Protein AF-A0A2A8XW33-F1 (afdb_monomer_lite)

Organism: Bacillus cereus (NCBI:txid1396)

Structure (mmCIF, N/CA/C/O backbone):
data_AF-A0A2A8XW33-F1
#
_entry.id   AF-A0A2A8XW33-F1
#
loop_
_atom_site.group_PDB
_atom_site.id
_atom_site.type_symbol
_atom_site.label_atom_id
_atom_site.label_alt_id
_atom_site.label_comp_id
_atom_site.label_asym_id
_atom_site.label_entity_id
_atom_site.label_seq_id
_atom_site.pdbx_PDB_ins_code
_atom_site.Cartn_x
_atom_site.Cartn_y
_atom_site.Cartn_z
_atom_site.occupancy
_atom_site.B_iso_or_equiv
_atom_site.auth_seq_id
_atom_site.auth_comp_id
_atom_site.auth_asym_id
_atom_site.auth_atom_id
_atom_site.pdbx_PDB_model_num
ATOM 1 N N . PRO A 1 1 ? 16.514 14.468 -27.179 1.00 63.72 1 PRO A N 1
ATOM 2 C CA . PRO A 1 1 ? 17.880 14.020 -26.819 1.00 63.72 1 PRO A CA 1
ATOM 3 C C . PRO A 1 1 ? 18.012 12.519 -27.079 1.00 63.72 1 PRO A C 1
ATOM 5 O O . PRO A 1 1 ? 17.263 11.754 -26.481 1.00 63.72 1 PRO A O 1
ATOM 8 N N . GLU A 1 2 ? 18.890 12.117 -28.000 1.00 69.06 2 GLU A N 1
ATOM 9 C CA . GLU A 1 2 ? 19.229 10.701 -28.186 1.00 69.06 2 GLU A CA 1
ATOM 10 C C . GLU A 1 2 ? 20.081 10.206 -27.015 1.00 69.06 2 GLU A C 1
ATOM 12 O O . GLU A 1 2 ? 20.961 10.915 -26.521 1.00 69.06 2 GLU A O 1
ATOM 17 N N . ILE A 1 3 ? 19.789 8.993 -26.554 1.00 73.38 3 ILE A N 1
ATOM 18 C CA . ILE A 1 3 ? 20.558 8.290 -25.533 1.00 73.38 3 ILE A CA 1
ATOM 19 C C . ILE A 1 3 ? 21.479 7.317 -26.270 1.00 73.38 3 ILE A C 1
ATOM 21 O O . ILE A 1 3 ? 21.011 6.333 -26.826 1.00 73.38 3 ILE A O 1
ATOM 25 N N . THR A 1 4 ? 22.780 7.605 -26.296 1.00 80.06 4 THR A N 1
ATOM 26 C CA . THR A 1 4 ? 23.784 6.803 -27.026 1.00 80.06 4 THR A CA 1
ATOM 27 C C . THR A 1 4 ? 24.774 6.090 -26.101 1.00 80.06 4 THR A C 1
ATOM 29 O O . THR A 1 4 ? 25.723 5.466 -26.566 1.00 80.06 4 THR A O 1
ATOM 32 N N . ASP A 1 5 ? 24.602 6.227 -24.785 1.00 85.44 5 ASP A N 1
ATOM 33 C CA . ASP A 1 5 ? 25.457 5.631 -23.757 1.00 85.44 5 ASP A CA 1
ATOM 34 C C . ASP A 1 5 ? 24.782 4.426 -23.081 1.00 85.44 5 ASP A C 1
ATOM 36 O O . ASP A 1 5 ? 23.567 4.258 -23.145 1.00 85.44 5 ASP A O 1
ATOM 40 N N . THR A 1 6 ? 25.570 3.607 -22.384 1.00 86.31 6 THR A N 1
ATOM 41 C CA . THR A 1 6 ? 25.099 2.421 -21.647 1.00 86.31 6 THR A CA 1
ATOM 42 C C . THR A 1 6 ? 24.829 2.709 -20.166 1.00 86.31 6 THR A C 1
ATOM 44 O O . THR A 1 6 ? 24.924 1.807 -19.333 1.00 86.31 6 THR A O 1
ATOM 47 N N . LYS A 1 7 ? 24.583 3.970 -19.787 1.00 92.62 7 LYS A N 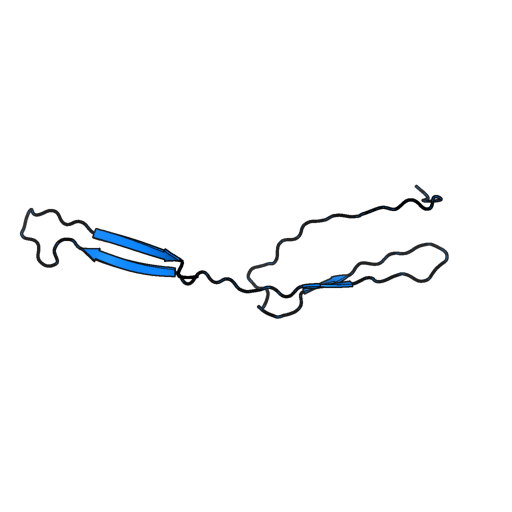1
ATOM 48 C CA . LYS A 1 7 ? 24.365 4.328 -18.380 1.00 92.62 7 LYS A CA 1
ATOM 49 C C . LYS A 1 7 ? 22.965 3.929 -17.938 1.00 92.62 7 LYS A C 1
ATOM 51 O O . LYS A 1 7 ? 21.981 4.170 -18.642 1.00 92.62 7 LYS A O 1
ATOM 56 N N . GLU A 1 8 ? 22.884 3.402 -16.723 1.00 88.50 8 GLU A N 1
ATOM 57 C CA . GLU A 1 8 ? 21.614 3.135 -16.061 1.00 88.50 8 GLU A CA 1
ATOM 58 C C . GLU A 1 8 ? 20.839 4.441 -15.834 1.00 88.50 8 GLU A C 1
ATOM 60 O O . GLU A 1 8 ? 21.399 5.473 -15.450 1.00 88.50 8 GLU A O 1
ATOM 65 N N . ARG A 1 9 ? 19.533 4.391 -16.092 1.00 86.75 9 ARG A N 1
ATOM 66 C CA . ARG A 1 9 ? 18.585 5.481 -15.857 1.00 86.75 9 ARG A CA 1
ATOM 67 C C . ARG A 1 9 ? 17.390 4.905 -15.116 1.00 86.75 9 ARG A C 1
ATOM 69 O O . ARG A 1 9 ? 16.892 3.846 -15.486 1.00 86.75 9 ARG A O 1
ATOM 76 N N . SER A 1 10 ? 16.904 5.615 -14.106 1.00 89.06 10 SER A N 1
ATOM 77 C CA . SER A 1 10 ? 15.786 5.153 -13.278 1.00 89.06 10 SER A CA 1
ATOM 78 C C . SER A 1 10 ? 14.643 6.164 -13.304 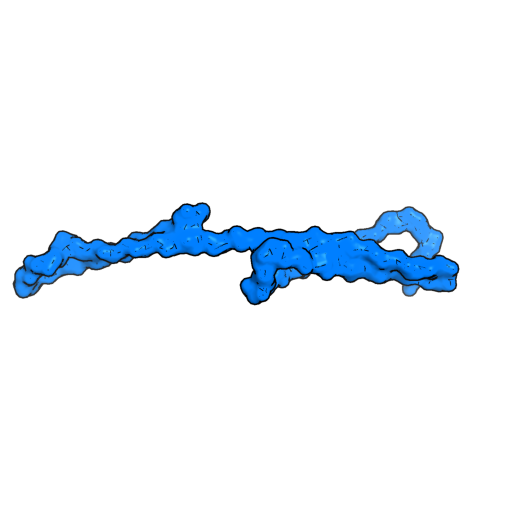1.00 89.06 10 SER A C 1
ATOM 80 O O . SER A 1 10 ? 14.867 7.372 -13.233 1.00 89.06 10 SER A O 1
ATOM 82 N N . ILE A 1 11 ? 13.407 5.665 -13.363 1.00 87.56 11 ILE A N 1
ATOM 83 C CA . ILE A 1 11 ? 12.186 6.465 -13.222 1.00 87.56 11 ILE A CA 1
ATOM 84 C C . ILE A 1 11 ? 11.517 6.050 -11.916 1.00 87.56 11 ILE A C 1
ATOM 86 O O . ILE A 1 11 ? 11.132 4.895 -11.746 1.00 87.56 11 ILE A O 1
ATOM 90 N N . VAL A 1 12 ? 11.372 6.999 -10.994 1.00 92.12 12 VAL A N 1
ATOM 91 C CA . VAL A 1 12 ? 10.747 6.769 -9.689 1.00 92.12 12 VAL A CA 1
ATOM 92 C C . VAL A 1 12 ? 9.497 7.629 -9.586 1.00 92.12 12 VAL A C 1
ATOM 94 O O . VAL A 1 12 ? 9.564 8.851 -9.698 1.00 92.12 12 VAL A O 1
ATOM 97 N N . PHE A 1 13 ? 8.354 6.997 -9.338 1.00 91.25 13 PHE A N 1
ATOM 98 C CA . PHE A 1 13 ? 7.085 7.677 -9.105 1.00 91.25 13 PHE A CA 1
ATOM 99 C C . PHE A 1 13 ? 6.367 7.052 -7.909 1.00 91.25 13 PHE A C 1
ATOM 101 O O . PHE A 1 13 ? 6.517 5.866 -7.617 1.00 91.25 13 PHE A O 1
ATOM 108 N N . LYS A 1 14 ? 5.601 7.868 -7.182 1.00 91.44 14 LYS A N 1
ATOM 109 C CA . LYS A 1 14 ? 4.801 7.427 -6.033 1.00 91.44 14 LYS A CA 1
ATOM 110 C C . LYS A 1 14 ? 3.329 7.439 -6.414 1.00 91.44 14 LYS A C 1
ATOM 112 O O . LYS A 1 14 ? 2.852 8.399 -7.014 1.00 91.44 14 LYS A O 1
ATOM 117 N N . VAL A 1 15 ? 2.610 6.392 -6.026 1.00 89.62 15 VAL A N 1
ATOM 118 C CA . VAL A 1 15 ? 1.166 6.255 -6.249 1.00 89.62 15 VAL A CA 1
ATOM 119 C C . VAL A 1 15 ? 0.451 6.009 -4.926 1.00 89.62 15 VAL A C 1
ATOM 121 O O . VAL A 1 15 ? 1.035 5.476 -3.985 1.00 89.62 15 VAL A O 1
ATOM 124 N N . LYS A 1 16 ? -0.827 6.390 -4.854 1.00 89.19 16 LYS A N 1
ATOM 125 C CA . LYS A 1 16 ? -1.706 6.093 -3.717 1.00 89.19 16 LYS A CA 1
ATOM 126 C C . LYS A 1 16 ? -2.749 5.061 -4.142 1.00 89.19 16 LYS A C 1
ATOM 128 O O . LYS A 1 16 ? -3.466 5.280 -5.119 1.00 89.19 16 LYS A O 1
ATOM 133 N N . VAL A 1 17 ? -2.851 3.956 -3.402 1.00 88.25 17 VAL A N 1
ATOM 134 C CA . VAL A 1 17 ? -3.931 2.972 -3.574 1.00 88.25 17 VAL A CA 1
ATOM 135 C C . VAL A 1 17 ? -5.246 3.610 -3.114 1.00 88.25 17 VAL A C 1
ATOM 137 O O . VAL A 1 17 ? -5.298 4.236 -2.056 1.00 88.25 17 VAL A O 1
ATOM 140 N N . LYS A 1 18 ? -6.300 3.517 -3.932 1.00 85.44 18 LYS A N 1
ATOM 141 C CA . LYS A 1 18 ? -7.627 4.063 -3.598 1.00 8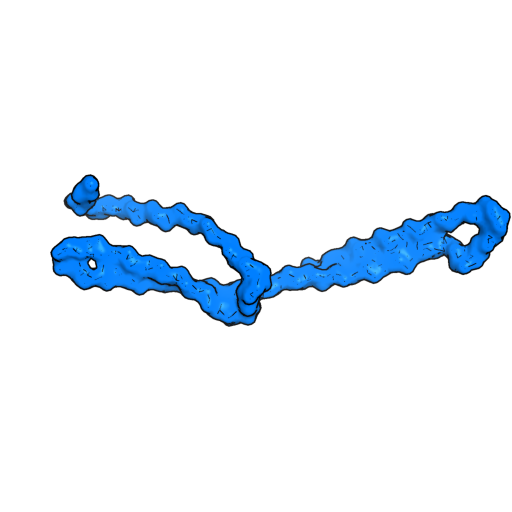5.44 18 LYS A CA 1
ATOM 142 C C . LYS A 1 18 ? -8.348 3.132 -2.620 1.00 85.44 18 LYS A C 1
ATOM 144 O O . LYS A 1 18 ? -8.230 1.923 -2.758 1.00 85.44 18 LYS A O 1
ATOM 149 N N . GLU A 1 19 ? -9.174 3.684 -1.733 1.00 80.56 19 GLU A N 1
ATOM 150 C CA . GLU A 1 19 ? -9.961 2.916 -0.743 1.00 80.56 19 GLU A CA 1
ATOM 151 C C . GLU A 1 19 ? -10.900 1.881 -1.378 1.00 80.56 19 GLU A C 1
ATOM 153 O O . GLU A 1 19 ? -11.136 0.822 -0.818 1.00 80.56 19 GLU A O 1
ATOM 158 N N . LYS A 1 20 ? -11.375 2.141 -2.601 1.00 79.44 20 LYS A N 1
ATOM 159 C CA . LYS A 1 20 ? -12.205 1.198 -3.368 1.00 79.44 20 LYS A CA 1
ATOM 160 C C . LYS A 1 20 ? -11.452 -0.013 -3.941 1.00 79.44 20 LYS A C 1
ATOM 162 O O . LYS A 1 20 ? -12.054 -0.799 -4.671 1.00 79.44 20 LYS A O 1
ATOM 167 N N . ALA A 1 21 ? -10.135 -0.108 -3.753 1.00 83.38 21 ALA A N 1
ATOM 168 C CA . ALA A 1 21 ? -9.367 -1.251 -4.231 1.00 83.38 21 ALA A CA 1
ATOM 169 C C . ALA A 1 21 ? -9.757 -2.495 -3.431 1.00 83.38 21 ALA A C 1
ATOM 171 O O . ALA A 1 21 ? -9.814 -2.454 -2.204 1.00 83.38 21 ALA A O 1
ATOM 172 N N . LYS A 1 22 ? -10.024 -3.606 -4.120 1.00 81.62 22 LYS A N 1
ATOM 173 C CA . LYS A 1 22 ? -10.378 -4.842 -3.429 1.00 81.62 22 LYS A CA 1
ATOM 174 C C . LYS A 1 22 ? -9.140 -5.452 -2.784 1.00 81.62 22 LYS A C 1
ATOM 176 O O . LYS A 1 22 ? -8.079 -5.556 -3.397 1.00 81.62 22 LYS A O 1
ATOM 181 N N . VAL A 1 23 ? -9.303 -5.865 -1.538 1.00 81.31 23 VAL A N 1
ATOM 182 C CA . VAL A 1 23 ? -8.273 -6.542 -0.750 1.00 81.31 23 VAL A CA 1
ATOM 183 C C . VAL A 1 23 ? -7.925 -7.868 -1.410 1.00 81.31 23 VAL A C 1
ATOM 185 O O . VAL A 1 23 ? -8.815 -8.603 -1.833 1.00 81.31 23 VAL A O 1
ATOM 188 N N . GLY A 1 24 ? -6.630 -8.165 -1.515 1.00 82.00 24 GLY A N 1
ATOM 189 C CA . GLY A 1 24 ? -6.140 -9.382 -2.168 1.00 82.00 24 GLY A CA 1
ATOM 190 C C . GLY A 1 24 ? -6.251 -9.384 -3.701 1.00 82.00 24 GLY A C 1
ATOM 191 O O . GLY A 1 24 ? -5.651 -10.245 -4.342 1.00 82.00 24 GLY A O 1
ATOM 192 N N . GLU A 1 25 ? -6.945 -8.418 -4.315 1.00 89.75 25 GLU A N 1
ATOM 193 C CA . GLU A 1 25 ? -6.989 -8.270 -5.774 1.00 89.75 25 GLU A CA 1
ATOM 194 C C . GLU A 1 25 ? -5.702 -7.602 -6.275 1.00 89.75 25 GLU A C 1
ATOM 196 O O . GLU A 1 25 ? -5.241 -6.600 -5.729 1.00 89.75 25 GLU A O 1
ATOM 201 N N . ALA A 1 26 ? -5.094 -8.170 -7.316 1.00 91.69 26 ALA A N 1
ATOM 202 C CA . ALA A 1 26 ? -3.826 -7.679 -7.834 1.00 91.69 26 ALA A CA 1
ATOM 203 C C . ALA A 1 26 ? -3.990 -6.332 -8.560 1.00 91.69 26 ALA A C 1
ATOM 205 O O . ALA A 1 26 ? -4.729 -6.217 -9.536 1.00 91.69 26 ALA A O 1
ATOM 206 N N . ILE A 1 27 ? -3.224 -5.330 -8.135 1.00 91.62 27 ILE A N 1
ATOM 207 C CA . ILE A 1 27 ? -3.000 -4.086 -8.872 1.00 91.62 27 ILE A CA 1
ATOM 208 C C . ILE A 1 27 ? -1.705 -4.252 -9.665 1.00 91.62 27 ILE A C 1
ATOM 210 O O . ILE A 1 27 ? -0.629 -4.375 -9.081 1.00 91.62 27 ILE A O 1
ATOM 214 N N . VAL A 1 28 ? -1.804 -4.256 -10.995 1.00 94.00 28 VAL A N 1
ATOM 215 C CA . VAL A 1 28 ? -0.658 -4.455 -11.894 1.00 94.00 28 VAL A CA 1
ATOM 216 C C . VAL A 1 28 ? -0.174 -3.115 -12.437 1.00 94.00 28 VAL A C 1
ATOM 218 O O . VAL A 1 28 ? -0.911 -2.426 -13.140 1.00 94.00 28 VAL A O 1
ATOM 221 N N . ASN A 1 29 ? 1.081 -2.772 -12.156 1.00 93.50 29 ASN A N 1
ATOM 222 C CA . ASN A 1 29 ? 1.785 -1.688 -12.828 1.00 93.50 29 ASN A CA 1
ATOM 223 C C . ASN A 1 29 ? 2.530 -2.247 -14.048 1.00 93.50 29 ASN A C 1
ATOM 225 O O . ASN A 1 29 ? 3.269 -3.222 -13.915 1.00 93.50 29 ASN A O 1
ATOM 229 N N . LYS A 1 30 ? 2.341 -1.635 -15.220 1.00 93.12 30 LYS A N 1
ATOM 230 C CA . LYS A 1 30 ? 3.018 -1.998 -16.474 1.00 93.12 30 LYS A CA 1
ATOM 231 C C . LYS A 1 30 ? 3.788 -0.792 -16.999 1.00 93.12 30 LYS A C 1
ATOM 233 O O . LYS A 1 30 ? 3.271 0.321 -16.934 1.00 93.12 30 LYS A O 1
ATOM 238 N N . ALA A 1 31 ? 4.976 -1.021 -17.540 1.00 91.94 31 ALA A N 1
ATOM 239 C CA . ALA A 1 31 ? 5.710 -0.031 -18.317 1.00 91.94 31 ALA A CA 1
ATOM 240 C C . ALA A 1 31 ? 5.963 -0.566 -19.729 1.00 91.94 31 ALA A C 1
ATOM 242 O O . ALA A 1 31 ? 5.914 -1.773 -19.954 1.00 91.94 31 ALA A O 1
ATOM 243 N N . VAL A 1 32 ? 6.200 0.347 -20.668 1.00 93.19 32 VAL A N 1
ATOM 244 C CA . VAL A 1 32 ? 6.600 0.033 -22.041 1.00 93.19 32 VAL A CA 1
ATOM 245 C C . VAL A 1 32 ? 7.867 0.827 -22.326 1.00 93.19 32 VAL A C 1
ATOM 247 O O . VAL A 1 32 ? 7.892 2.038 -22.097 1.00 93.19 32 VAL A O 1
ATOM 250 N N . VAL A 1 33 ? 8.916 0.140 -22.766 1.00 90.75 33 VAL A N 1
ATOM 251 C CA . VAL A 1 33 ? 10.196 0.737 -23.154 1.00 90.75 33 VAL A CA 1
ATOM 252 C C . VAL A 1 33 ? 10.383 0.477 -24.640 1.00 90.75 33 VAL A C 1
ATOM 254 O O . VAL A 1 33 ? 10.436 -0.675 -25.059 1.00 90.75 33 VAL A O 1
ATOM 257 N N . GLU A 1 34 ? 10.437 1.547 -25.429 1.00 91.69 34 GLU A N 1
ATOM 258 C CA . GLU A 1 34 ? 10.545 1.485 -26.888 1.00 91.69 34 GLU A CA 1
ATOM 259 C C . GLU A 1 34 ? 11.819 2.195 -27.346 1.00 91.69 34 GLU A C 1
ATOM 261 O O . GLU A 1 34 ? 12.143 3.283 -26.861 1.00 91.69 34 GLU A O 1
ATOM 266 N N . ASP A 1 35 ? 12.515 1.587 -28.302 1.00 87.88 35 ASP A N 1
ATOM 267 C CA . ASP A 1 35 ? 13.560 2.229 -29.091 1.00 87.88 35 ASP A CA 1
ATOM 268 C C . ASP A 1 35 ? 13.231 2.103 -30.595 1.00 87.88 35 ASP A C 1
ATOM 270 O O . ASP A 1 35 ? 12.132 1.694 -30.975 1.00 87.88 35 ASP A O 1
ATOM 274 N N . THR A 1 36 ? 14.143 2.526 -31.470 1.00 88.00 36 THR A N 1
ATOM 275 C CA . THR A 1 36 ? 13.924 2.534 -32.926 1.00 88.00 36 THR A CA 1
ATOM 276 C C . THR A 1 36 ? 14.344 1.243 -33.638 1.00 88.00 36 THR A C 1
ATOM 278 O O . THR A 1 36 ? 14.154 1.147 -34.851 1.00 88.00 36 THR A O 1
ATOM 281 N N . ILE A 1 37 ? 14.935 0.271 -32.933 1.00 89.94 37 ILE A N 1
ATOM 282 C CA . ILE A 1 37 ? 15.636 -0.882 -33.529 1.00 89.94 37 ILE A CA 1
ATOM 283 C C . ILE A 1 37 ? 15.084 -2.221 -33.014 1.00 89.94 37 ILE A C 1
ATOM 285 O O . ILE A 1 37 ? 14.960 -3.173 -33.786 1.00 89.94 37 ILE A O 1
ATOM 289 N N . HIS A 1 38 ? 14.746 -2.311 -31.732 1.00 89.19 38 HIS A N 1
ATOM 290 C CA . HIS A 1 38 ? 14.313 -3.517 -31.043 1.00 89.19 38 HIS A CA 1
ATOM 291 C C . HIS A 1 38 ? 12.801 -3.506 -30.765 1.00 89.19 38 HIS A C 1
ATOM 293 O O . HIS A 1 38 ? 12.173 -2.447 -30.685 1.00 89.19 38 HIS A O 1
ATOM 299 N N . PRO A 1 39 ? 12.180 -4.689 -30.597 1.00 92.88 39 PRO A N 1
ATOM 300 C CA . PRO A 1 39 ? 10.806 -4.775 -30.124 1.00 92.88 39 PRO A CA 1
ATOM 301 C C . PRO A 1 39 ? 10.640 -4.137 -28.733 1.00 92.88 39 PRO A C 1
ATOM 303 O O . PRO A 1 39 ? 11.537 -4.277 -27.901 1.00 92.88 39 PRO A O 1
ATOM 306 N N . PRO A 1 40 ? 9.482 -3.517 -28.440 1.00 93.62 40 PRO A N 1
ATOM 307 C CA . PRO A 1 40 ? 9.197 -2.951 -27.127 1.00 93.62 40 PRO A CA 1
ATOM 308 C C . PRO A 1 40 ? 9.328 -3.957 -25.982 1.00 93.62 40 PRO A C 1
ATOM 310 O O . PRO A 1 40 ? 8.759 -5.052 -26.035 1.00 93.62 40 PRO A O 1
ATOM 313 N N . GLU A 1 41 ? 9.976 -3.548 -24.895 1.00 91.88 41 GLU A N 1
ATOM 314 C CA . GLU A 1 41 ? 9.977 -4.303 -23.643 1.00 91.88 41 GLU A CA 1
ATOM 315 C C . GLU A 1 41 ? 8.798 -3.889 -22.758 1.00 91.88 41 GLU A C 1
ATOM 317 O O . GLU A 1 41 ? 8.471 -2.707 -22.640 1.00 91.88 41 GLU A O 1
ATOM 322 N N . GLN A 1 42 ? 8.153 -4.865 -22.108 1.00 92.50 42 GLN A N 1
ATOM 323 C CA . GLN A 1 42 ? 6.956 -4.637 -21.289 1.00 92.50 42 GLN A CA 1
ATOM 324 C C . GLN A 1 42 ? 7.089 -5.205 -19.869 1.00 92.50 42 GLN A C 1
ATOM 326 O O . GLN A 1 42 ? 6.404 -6.173 -19.521 1.00 92.50 42 GLN A O 1
ATOM 331 N N . PRO A 1 43 ? 7.960 -4.638 -19.017 1.00 89.62 43 PRO A N 1
ATOM 332 C CA . PRO A 1 43 ? 8.057 -5.073 -17.634 1.00 89.62 43 PRO A CA 1
ATOM 333 C C . PRO A 1 43 ? 6.771 -4.741 -16.866 1.00 89.62 43 PRO A C 1
ATOM 335 O O . PRO A 1 43 ? 6.162 -3.675 -17.020 1.00 89.62 43 PRO A O 1
ATOM 338 N N . ASN A 1 44 ? 6.358 -5.656 -15.995 1.00 90.00 44 ASN A N 1
ATOM 339 C CA . ASN A 1 44 ? 5.206 -5.478 -15.128 1.00 90.00 44 ASN A CA 1
ATOM 340 C C . ASN A 1 44 ? 5.458 -6.027 -13.723 1.00 90.00 44 ASN A C 1
ATOM 342 O O . ASN A 1 44 ? 6.236 -6.953 -13.516 1.00 90.00 44 ASN A O 1
ATOM 346 N N . ILE A 1 45 ? 4.768 -5.451 -12.742 1.00 91.19 45 ILE A N 1
ATOM 347 C CA . ILE A 1 45 ? 4.783 -5.932 -11.361 1.00 91.19 45 ILE A CA 1
ATOM 348 C C . ILE A 1 45 ? 3.395 -5.795 -10.746 1.00 91.19 45 ILE A C 1
ATOM 350 O O . ILE A 1 45 ? 2.680 -4.825 -11.006 1.00 91.19 45 ILE A O 1
ATOM 354 N N . ALA A 1 46 ? 3.003 -6.783 -9.947 1.00 91.12 46 ALA A N 1
ATOM 355 C CA . ALA A 1 46 ? 1.729 -6.799 -9.246 1.00 91.12 46 ALA A CA 1
ATOM 356 C C . ALA A 1 46 ? 1.933 -6.557 -7.749 1.00 91.12 46 ALA A C 1
ATOM 358 O O . ALA A 1 46 ? 2.852 -7.106 -7.145 1.00 91.12 46 ALA A O 1
ATOM 359 N N . ILE A 1 47 ? 1.040 -5.772 -7.152 1.00 90.12 47 ILE A N 1
ATOM 360 C CA . ILE A 1 47 ? 0.897 -5.649 -5.699 1.00 90.12 47 ILE A CA 1
ATOM 361 C C . ILE A 1 47 ? -0.507 -6.091 -5.300 1.00 90.12 47 ILE A C 1
ATOM 363 O O . ILE A 1 47 ? -1.455 -5.906 -6.060 1.00 90.12 47 ILE A O 1
ATOM 367 N N . GLN A 1 48 ? -0.662 -6.643 -4.103 1.00 89.31 48 GLN A N 1
ATOM 368 C CA . GLN A 1 48 ? -1.973 -6.948 -3.534 1.00 89.31 48 GLN A CA 1
ATOM 369 C C . GLN A 1 48 ? -2.213 -6.016 -2.347 1.00 89.31 48 GLN A C 1
ATOM 371 O O . GLN A 1 48 ? -1.434 -6.055 -1.389 1.00 89.31 48 GLN A O 1
ATOM 376 N N . PRO A 1 49 ? -3.250 -5.159 -2.386 1.00 83.88 49 PRO A N 1
ATOM 377 C CA . PRO A 1 49 ? -3.639 -4.370 -1.233 1.00 83.88 49 PRO A CA 1
ATOM 378 C C . PRO A 1 49 ? -3.947 -5.301 -0.066 1.00 83.88 49 PRO A C 1
ATOM 380 O O . PRO A 1 49 ? -4.796 -6.191 -0.170 1.00 83.88 49 PRO A O 1
ATOM 383 N N . GLN A 1 50 ? -3.257 -5.079 1.045 1.00 78.31 50 GLN A N 1
ATOM 384 C CA . GLN A 1 50 ? -3.629 -5.664 2.320 1.00 78.31 50 GLN A CA 1
ATOM 385 C C . GLN A 1 50 ? -4.578 -4.700 3.016 1.00 78.31 50 GLN A C 1
ATOM 387 O O . GLN A 1 50 ? -4.295 -3.505 3.129 1.00 78.31 50 GLN A O 1
ATOM 392 N N . TYR A 1 51 ? -5.718 -5.220 3.451 1.00 63.88 51 TYR A N 1
ATOM 393 C CA . TYR A 1 51 ? -6.617 -4.467 4.301 1.00 63.88 51 TYR A CA 1
ATOM 394 C C . TYR A 1 51 ? -5.978 -4.288 5.669 1.00 63.88 51 TYR A C 1
ATOM 396 O O . TYR A 1 51 ? -5.494 -5.252 6.260 1.00 63.88 51 TYR A O 1
ATOM 404 N N . LYS A 1 52 ? -6.035 -3.070 6.186 1.00 58.56 52 LYS A N 1
ATOM 405 C CA . LYS A 1 52 ? -5.984 -2.829 7.620 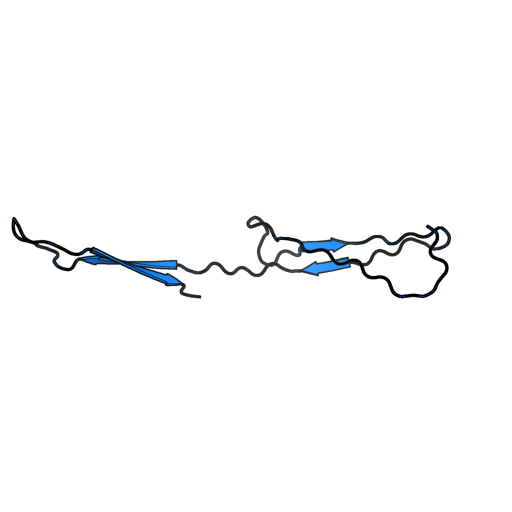1.00 58.56 52 LYS A CA 1
ATOM 406 C C . LYS A 1 52 ? -7.192 -1.972 7.944 1.00 58.56 52 LYS A C 1
ATOM 408 O O . LYS A 1 52 ? -7.058 -0.758 8.061 1.00 58.56 52 LYS A O 1
ATOM 413 N N . ASP A 1 53 ? -8.368 -2.586 8.028 1.00 57.97 53 ASP A N 1
ATOM 414 C CA . ASP A 1 53 ? -9.388 -1.963 8.864 1.00 57.97 53 ASP A CA 1
ATOM 415 C C . ASP A 1 53 ? -8.824 -1.968 10.269 1.00 57.97 53 ASP A C 1
ATOM 417 O O . ASP A 1 53 ? -8.627 -3.032 10.837 1.00 57.97 53 ASP A O 1
ATOM 421 N N . GLY A 1 54 ? -8.525 -0.799 10.825 1.00 56.75 54 GLY A N 1
ATOM 422 C CA . GLY A 1 54 ? -8.486 -0.704 12.274 1.00 56.75 54 GLY A CA 1
ATOM 423 C C . GLY A 1 54 ? -9.891 -1.029 12.761 1.00 56.75 54 GLY A C 1
ATOM 424 O O . GLY A 1 54 ? -10.838 -0.321 12.422 1.00 56.75 54 GLY A O 1
ATOM 425 N N . ALA A 1 55 ? -10.059 -2.121 13.498 1.00 60.19 55 ALA A N 1
ATOM 426 C CA . ALA A 1 55 ? -11.314 -2.378 14.177 1.00 60.19 55 ALA A CA 1
ATOM 427 C C . ALA A 1 55 ? -11.392 -1.395 15.352 1.00 60.19 55 ALA A C 1
ATOM 429 O O . ALA A 1 55 ? -10.634 -1.488 16.318 1.00 60.19 55 ALA A O 1
ATOM 430 N N . LEU A 1 56 ? -12.258 -0.391 15.229 1.00 73.44 56 LEU A N 1
ATOM 431 C CA . LEU A 1 56 ? -12.469 0.603 16.273 1.00 73.44 56 LEU A CA 1
ATOM 432 C C . LEU A 1 56 ? -13.459 0.038 17.294 1.00 73.44 56 LEU A C 1
ATOM 434 O O . LEU A 1 56 ? -14.628 -0.170 16.968 1.00 73.44 56 LEU A O 1
ATOM 438 N N . GLN A 1 57 ? -13.010 -0.174 18.528 1.00 77.56 57 GLN A N 1
ATOM 439 C CA . GLN A 1 57 ? -13.910 -0.429 19.648 1.00 77.56 57 GLN A CA 1
ATOM 440 C C . GLN A 1 57 ? -14.100 0.874 20.419 1.00 77.56 57 GLN A C 1
ATOM 442 O O . GLN A 1 57 ? -13.129 1.554 20.747 1.00 77.56 57 GLN A O 1
ATOM 447 N N . ALA A 1 58 ? -15.355 1.237 20.682 1.00 86.31 58 ALA A N 1
ATOM 448 C CA . ALA A 1 58 ? -15.701 2.415 21.462 1.00 86.31 58 ALA A CA 1
ATOM 449 C C . ALA A 1 58 ? -16.638 2.031 22.606 1.00 86.31 58 ALA A C 1
ATOM 451 O O . ALA A 1 58 ? -17.597 1.285 22.415 1.00 86.31 58 ALA A O 1
ATOM 452 N N . GLU A 1 59 ? -16.375 2.579 23.785 1.00 91.94 59 GLU A N 1
ATOM 453 C CA . GLU A 1 59 ? -17.194 2.410 24.976 1.00 91.94 59 GLU A CA 1
ATOM 454 C C . GLU A 1 59 ? -17.580 3.782 25.524 1.00 91.94 59 GLU A C 1
ATOM 456 O O . GLU A 1 59 ? -16.770 4.714 25.552 1.00 91.94 59 GLU A O 1
ATOM 461 N N . LYS A 1 60 ? -18.831 3.907 25.969 1.00 93.12 60 LYS A N 1
ATOM 462 C CA . LYS A 1 60 ? -19.321 5.091 26.666 1.00 93.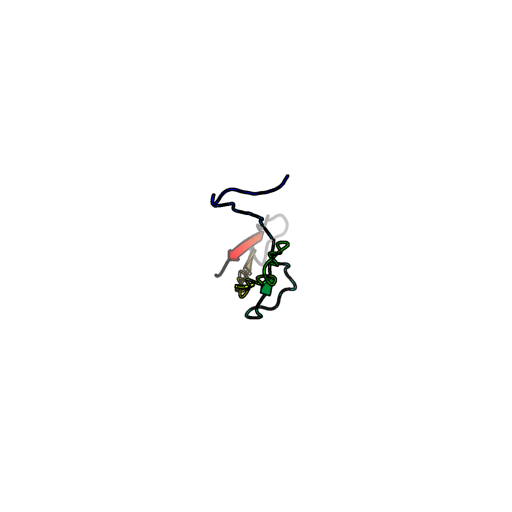12 60 LYS A CA 1
ATOM 463 C C . LYS A 1 60 ? -19.707 4.713 28.087 1.00 93.12 60 LYS A C 1
ATOM 465 O O . LYS A 1 60 ? -20.554 3.847 28.281 1.00 93.12 60 LYS A O 1
ATOM 470 N N . THR A 1 61 ? -19.156 5.426 29.057 1.00 93.75 61 THR A N 1
ATOM 471 C CA . THR A 1 61 ? -19.496 5.284 30.473 1.00 93.75 61 THR A CA 1
ATOM 472 C C . THR A 1 61 ? -20.004 6.608 31.036 1.00 93.75 61 THR A C 1
ATOM 474 O O . THR A 1 61 ? -19.789 7.682 30.461 1.00 93.75 61 THR A O 1
ATOM 477 N N . VAL A 1 62 ? -20.744 6.529 32.140 1.00 94.69 62 VAL A N 1
ATOM 478 C CA . VAL A 1 62 ? -21.227 7.687 32.899 1.00 94.69 62 VAL A CA 1
ATOM 479 C C . VAL A 1 62 ? -20.852 7.503 34.365 1.00 94.69 62 VAL A C 1
ATOM 481 O O . VAL A 1 62 ? -20.882 6.383 34.870 1.00 94.69 62 VAL A O 1
ATOM 484 N N . SER A 1 63 ? -20.472 8.586 35.042 1.00 93.31 63 SER A N 1
ATOM 485 C CA . SER A 1 63 ? -20.016 8.533 36.437 1.00 93.31 63 SER A CA 1
ATOM 486 C C . SER A 1 63 ? -21.123 8.171 37.435 1.00 93.31 63 SER A C 1
ATOM 488 O O . SER A 1 63 ? -20.837 7.575 38.470 1.00 93.31 63 SER A O 1
ATOM 490 N N . ASN A 1 64 ? -22.380 8.505 37.129 1.00 91.38 64 ASN A N 1
ATOM 491 C CA . ASN A 1 64 ? -23.557 8.134 37.911 1.00 91.38 64 ASN A CA 1
ATOM 492 C C . ASN A 1 64 ? -24.763 7.915 36.980 1.00 91.38 64 ASN A C 1
ATOM 494 O O . ASN A 1 64 ? -25.099 8.790 36.182 1.00 91.38 64 ASN A O 1
ATOM 498 N N . HIS A 1 65 ? -25.419 6.757 37.089 1.00 92.19 65 HIS A N 1
ATOM 499 C CA . HIS A 1 65 ? -26.594 6.403 36.283 1.00 92.19 65 HIS A CA 1
ATOM 500 C C . HIS A 1 65 ? -27.912 6.976 36.833 1.00 92.19 65 HIS A C 1
ATOM 502 O O . HIS A 1 65 ? -28.889 7.049 36.091 1.00 92.19 65 HIS A O 1
ATOM 508 N N . GLU A 1 66 ? -27.935 7.415 38.094 1.00 94.62 66 GLU A N 1
ATOM 509 C CA . GLU A 1 66 ? -29.111 7.988 38.762 1.00 94.62 66 GLU A CA 1
ATOM 510 C C . GLU A 1 66 ? -28.721 9.252 39.559 1.00 94.62 66 GLU A C 1
ATOM 512 O O . GLU A 1 66 ? -28.677 9.234 40.793 1.00 94.62 66 GLU A O 1
ATOM 517 N N . PRO A 1 67 ? -28.378 10.366 38.885 1.00 91.75 67 PRO A N 1
ATOM 518 C CA . PRO A 1 67 ? -28.032 11.605 39.570 1.00 91.75 67 PRO A CA 1
ATOM 519 C C . PRO A 1 67 ? -29.254 12.284 40.184 1.00 91.75 67 PRO A C 1
ATOM 521 O O . PRO A 1 67 ? -30.373 12.224 39.666 1.00 91.75 67 PRO A O 1
ATOM 524 N N . LYS A 1 68 ? -29.022 12.995 41.283 1.00 95.38 68 LYS A N 1
ATOM 525 C CA . LYS A 1 68 ? -30.014 13.872 41.904 1.00 95.38 68 LYS A CA 1
ATOM 526 C C . LYS A 1 68 ? -30.051 15.227 41.198 1.00 95.38 68 LYS A C 1
ATOM 528 O O . LYS A 1 68 ? -29.127 15.625 40.491 1.00 95.38 68 LYS A O 1
ATOM 533 N N . LEU A 1 69 ? -31.131 15.974 41.420 1.00 91.56 69 LEU A N 1
ATOM 534 C CA . LEU A 1 69 ? -31.267 17.333 40.895 1.00 91.56 69 LEU A CA 1
ATOM 535 C C . LEU A 1 69 ? -30.151 18.235 41.442 1.00 91.56 69 LEU A C 1
ATOM 537 O O . LEU A 1 69 ? -30.014 18.389 42.653 1.00 91.56 69 LEU A O 1
ATOM 541 N N . GLY A 1 70 ? -29.389 18.840 40.531 1.00 92.62 70 GLY A N 1
ATOM 542 C CA . GLY A 1 70 ? -28.249 19.700 40.853 1.00 92.62 70 GLY A CA 1
ATOM 543 C C . GLY A 1 70 ? -26.903 18.975 40.948 1.00 92.62 70 GLY A C 1
ATOM 544 O O . GLY A 1 70 ? -25.897 19.647 41.154 1.00 92.62 70 GLY A O 1
ATOM 545 N N . GLU A 1 71 ? -26.856 17.648 40.784 1.00 94.31 71 GLU A N 1
ATOM 546 C CA . GLU A 1 71 ? -25.593 16.907 40.684 1.00 94.31 71 GLU A CA 1
ATOM 547 C C . GLU A 1 71 ? -25.021 16.965 39.261 1.00 94.31 71 GLU A C 1
ATOM 549 O O . GLU A 1 71 ? -25.743 16.857 38.267 1.00 94.31 71 GLU A O 1
ATOM 554 N N . GLU A 1 72 ? -23.700 17.107 39.171 1.00 91.62 72 GLU A N 1
ATOM 555 C CA . GLU A 1 72 ? -22.960 17.002 37.916 1.00 91.62 72 GLU A CA 1
ATOM 556 C C . GLU A 1 72 ? -22.622 15.536 37.621 1.00 91.62 72 GLU A C 1
ATOM 558 O O . GLU A 1 72 ? -22.257 14.768 38.515 1.00 91.62 72 GLU A O 1
ATOM 563 N N . VAL A 1 73 ? -22.720 15.145 36.350 1.00 92.81 73 VAL A N 1
ATOM 564 C CA . VAL A 1 73 ? -22.298 13.823 35.869 1.00 92.81 73 VAL A CA 1
ATOM 565 C C . VAL A 1 73 ? -21.268 13.966 34.764 1.00 92.81 73 VAL A C 1
ATOM 567 O O . VAL A 1 73 ? -21.372 14.841 33.904 1.00 92.81 73 VAL A O 1
ATOM 570 N N . GLU A 1 74 ? -20.289 13.069 34.765 1.00 91.88 74 GLU A N 1
ATOM 571 C CA . GLU A 1 74 ? -19.251 13.000 33.749 1.00 91.88 74 GLU A CA 1
ATOM 572 C C . GLU A 1 74 ? -19.563 11.852 32.793 1.00 91.88 74 GLU A C 1
ATOM 574 O O . GLU A 1 74 ? -19.800 10.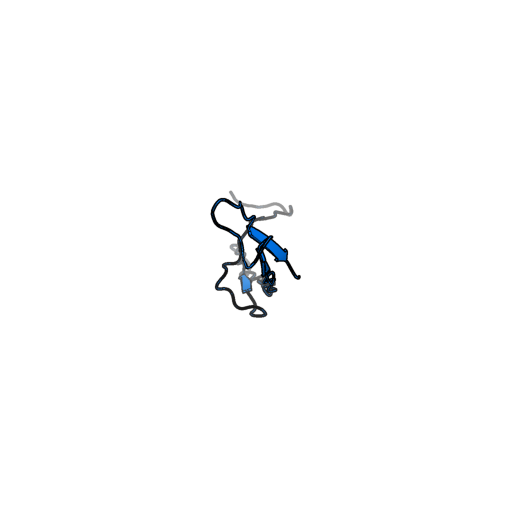717 33.211 1.00 91.88 74 GLU A O 1
ATOM 579 N N . TYR A 1 75 ? -19.545 12.151 31.497 1.00 93.06 75 TYR A N 1
ATOM 580 C CA . TYR A 1 75 ? -19.576 11.140 30.452 1.00 93.06 75 TYR A CA 1
ATOM 581 C C . TYR A 1 75 ? -18.175 10.944 29.904 1.00 93.06 75 TYR A C 1
ATOM 583 O O . TYR A 1 75 ? -17.527 11.906 29.492 1.00 93.06 75 TYR A O 1
ATOM 591 N N . ARG A 1 76 ? -17.750 9.688 29.801 1.00 91.94 76 ARG A N 1
ATOM 592 C CA . ARG A 1 76 ? -16.487 9.330 29.167 1.00 91.94 76 ARG A CA 1
ATOM 593 C C . ARG A 1 76 ? -16.752 8.479 27.939 1.00 91.94 76 ARG A C 1
ATOM 595 O O . ARG A 1 76 ? -17.484 7.497 28.000 1.00 91.94 76 ARG A O 1
ATOM 602 N N . ILE A 1 77 ? -16.147 8.873 26.825 1.00 92.12 77 ILE A N 1
ATOM 603 C CA . ILE A 1 77 ? -16.087 8.079 25.599 1.00 92.12 77 ILE A CA 1
ATOM 604 C C . ILE A 1 77 ? -14.635 7.637 25.459 1.00 92.12 77 ILE A C 1
ATOM 606 O O . ILE A 1 77 ? -13.744 8.478 25.352 1.00 92.12 77 ILE A O 1
ATOM 610 N N . SER A 1 78 ? -14.403 6.333 25.486 1.00 83.19 78 SER A N 1
ATOM 611 C CA . SER A 1 78 ? -13.091 5.735 25.257 1.00 83.19 78 SER A CA 1
ATOM 612 C C . SER A 1 78 ? -13.136 4.993 23.931 1.00 83.19 78 SER A C 1
ATOM 614 O O . SER A 1 78 ? -14.112 4.305 23.647 1.00 83.19 78 SER A O 1
ATOM 616 N N . PHE A 1 79 ? -12.100 5.138 23.115 1.00 83.75 79 PHE A N 1
ATOM 617 C CA . PHE A 1 79 ? -11.965 4.384 21.876 1.00 83.75 79 PHE A CA 1
ATOM 618 C C . PHE A 1 79 ? -10.541 3.864 21.740 1.00 83.75 79 PHE A C 1
ATOM 620 O O . PHE A 1 79 ? -9.585 4.559 22.085 1.00 83.75 79 PHE A O 1
ATOM 627 N N . GLU A 1 80 ? -10.412 2.650 21.221 1.00 80.44 80 GLU A N 1
ATOM 628 C CA . GLU A 1 80 ? -9.126 2.042 20.912 1.00 80.44 80 GLU A CA 1
ATOM 629 C C . GLU A 1 80 ? -9.153 1.373 19.540 1.00 80.44 80 GLU A C 1
ATOM 631 O O . GLU A 1 80 ? -10.191 0.913 19.054 1.00 80.44 80 GLU A O 1
ATOM 636 N N . ASN A 1 81 ? -7.986 1.358 18.898 1.00 70.25 81 ASN A N 1
ATOM 637 C CA . ASN A 1 81 ? -7.768 0.546 17.714 1.00 70.25 81 ASN A CA 1
ATOM 638 C C . ASN A 1 81 ? -7.411 -0.871 18.176 1.00 70.25 81 ASN A C 1
ATOM 640 O O . ASN A 1 81 ? -6.419 -1.050 18.878 1.00 70.25 81 ASN A O 1
ATOM 644 N N . THR A 1 82 ? -8.210 -1.859 17.783 1.00 64.62 82 THR A N 1
ATOM 645 C CA . THR A 1 82 ? -8.056 -3.261 18.209 1.00 64.62 82 THR A CA 1
ATOM 646 C C . THR A 1 82 ? -7.207 -4.104 17.245 1.00 64.62 82 THR A C 1
ATOM 648 O O . THR A 1 82 ? -7.182 -5.330 17.364 1.00 64.62 82 THR A O 1
ATOM 651 N N . ILE A 1 83 ? -6.490 -3.461 16.306 1.00 59.94 83 ILE A N 1
ATOM 652 C CA . ILE A 1 83 ? -5.527 -4.091 15.376 1.00 59.94 83 ILE A CA 1
ATOM 653 C C . ILE A 1 83 ? -4.160 -3.413 15.431 1.00 59.94 83 ILE A C 1
ATOM 655 O O . ILE A 1 83 ? -4.112 -2.166 15.288 1.00 59.94 83 ILE A O 1
#

Secondary structure (DSSP, 8-state):
----S-------------TTSPTT--EEEE--B--SSSPPB--EEEE-PPP----EEEEEEES-SSPPTT----EEEEEEE--

InterPro domains:
  IPR047589 DUF11 repeat [TIGR01451] (60-82)
  IPR051172 Chlamydia Large Cysteine-rich Periplasmic OmcB [PTHR34819] (3-82)

Sequence (83 aa):
PEITDTKERSIVFKVKVKEKAKVGEAIVNKAVVEDTIHPPEQPNIAIQPQYKDGALQAEKTVSNHEPKLGEEVEYRISFENTI

Radius of gyration: 28.03 Å; chains: 1; bounding box: 57×29×75 Å

pLDDT: mean 85.66, std 9.94, range [56.75, 95.38]

Foldseek 3Di:
DDDPDPDDDDDDDDDDDDPPADAQDWDKDWDWDDDDPDDIDIDMDIDGDHDDPQPKDKDKDKPDPDDDPPDDIDIDIDIDRPD